Protein AF-A0A662JDB3-F1 (afdb_monomer_lite)

Structure (mmCIF, N/CA/C/O backbone):
data_AF-A0A662JDB3-F1
#
_entry.id   AF-A0A662JDB3-F1
#
loop_
_atom_site.group_PDB
_atom_site.id
_atom_site.type_symbol
_atom_site.label_atom_id
_atom_site.label_alt_id
_atom_site.label_comp_id
_atom_site.label_asym_id
_atom_site.label_entity_id
_atom_site.label_seq_id
_atom_site.pdbx_PDB_ins_code
_atom_site.Cartn_x
_atom_site.Cartn_y
_atom_site.Cartn_z
_atom_site.occupancy
_atom_site.B_iso_or_equiv
_atom_site.auth_seq_id
_atom_site.auth_comp_id
_atom_site.auth_asym_id
_atom_site.auth_atom_id
_atom_site.pdbx_PDB_model_num
ATOM 1 N N . MET A 1 1 ? 2.249 13.988 8.951 1.00 69.94 1 MET A N 1
ATOM 2 C CA . MET A 1 1 ? 3.502 13.214 8.808 1.00 69.94 1 MET A CA 1
ATOM 3 C C . MET A 1 1 ? 3.230 11.716 8.715 1.00 69.94 1 MET A C 1
ATOM 5 O O . MET A 1 1 ? 3.636 11.136 7.724 1.00 69.94 1 MET A O 1
ATOM 9 N N . ILE A 1 2 ? 2.457 11.120 9.639 1.00 85.62 2 ILE A N 1
ATOM 10 C CA . ILE A 1 2 ? 2.093 9.685 9.602 1.00 85.62 2 ILE A CA 1
ATOM 11 C C . ILE A 1 2 ? 1.496 9.274 8.246 1.00 85.62 2 ILE A C 1
ATOM 13 O O . ILE A 1 2 ? 2.050 8.402 7.598 1.00 85.62 2 ILE A O 1
ATOM 17 N N . SER A 1 3 ? 0.478 9.982 7.739 1.00 84.44 3 SER A N 1
ATOM 18 C CA . SER A 1 3 ? -0.135 9.650 6.438 1.00 84.44 3 SER A CA 1
ATOM 19 C C . SER A 1 3 ? 0.830 9.735 5.245 1.00 84.44 3 SER A C 1
ATOM 21 O O . SER A 1 3 ? 0.671 8.993 4.281 1.00 84.44 3 SER A O 1
ATOM 23 N N . THR A 1 4 ? 1.827 10.623 5.295 1.00 89.88 4 THR A N 1
ATOM 24 C CA . THR A 1 4 ? 2.855 10.740 4.249 1.00 89.88 4 THR A CA 1
ATOM 25 C C . THR A 1 4 ? 3.815 9.554 4.308 1.00 89.88 4 THR A C 1
ATOM 27 O O . THR A 1 4 ? 4.120 8.967 3.275 1.00 89.88 4 THR A O 1
ATOM 30 N N . CYS A 1 5 ? 4.245 9.162 5.512 1.00 93.06 5 CYS A N 1
ATOM 31 C CA . CYS A 1 5 ? 5.081 7.979 5.713 1.00 93.06 5 CYS A CA 1
ATOM 32 C C . CYS A 1 5 ? 4.339 6.696 5.315 1.00 93.06 5 CYS A C 1
ATOM 34 O O . CYS A 1 5 ? 4.904 5.867 4.607 1.00 93.06 5 CYS A O 1
ATOM 36 N N . THR A 1 6 ? 3.064 6.563 5.693 1.00 92.38 6 THR A N 1
ATOM 37 C CA . THR A 1 6 ? 2.210 5.434 5.300 1.00 92.38 6 THR A CA 1
ATOM 38 C C . THR A 1 6 ? 2.061 5.359 3.782 1.00 92.38 6 THR A C 1
ATOM 40 O O . THR A 1 6 ? 2.243 4.289 3.215 1.00 92.38 6 THR A O 1
ATOM 43 N N . GLY A 1 7 ? 1.824 6.487 3.102 1.00 91.50 7 GLY A N 1
ATOM 44 C CA . GLY A 1 7 ? 1.788 6.532 1.635 1.00 91.50 7 GLY A CA 1
ATOM 45 C C . GLY A 1 7 ? 3.109 6.096 0.991 1.00 91.50 7 GLY A C 1
ATOM 46 O O . GLY A 1 7 ? 3.105 5.332 0.029 1.00 91.50 7 GLY A O 1
ATOM 47 N N . GLY A 1 8 ? 4.246 6.504 1.565 1.00 93.62 8 GLY A N 1
ATOM 48 C CA . GLY A 1 8 ? 5.567 6.042 1.130 1.00 93.62 8 GLY A CA 1
ATOM 49 C C . GLY A 1 8 ? 5.736 4.522 1.245 1.00 93.62 8 GLY A C 1
ATOM 50 O O . GLY A 1 8 ? 6.161 3.879 0.287 1.00 93.62 8 GLY A O 1
ATOM 51 N N . VAL A 1 9 ? 5.347 3.933 2.381 1.00 94.62 9 VAL A N 1
ATOM 52 C CA . VAL A 1 9 ? 5.394 2.474 2.594 1.00 94.62 9 VAL A CA 1
ATOM 53 C C . VAL A 1 9 ? 4.454 1.743 1.635 1.00 94.62 9 VAL A C 1
ATOM 55 O O . VAL A 1 9 ? 4.864 0.773 1.006 1.00 94.62 9 VAL A O 1
ATOM 58 N N . VAL A 1 10 ? 3.226 2.234 1.458 1.00 95.81 10 VAL A N 1
ATOM 59 C CA . VAL A 1 10 ? 2.248 1.676 0.510 1.00 95.81 10 VAL A CA 1
ATOM 60 C C . VAL A 1 10 ? 2.789 1.681 -0.923 1.00 95.81 10 VAL A C 1
ATOM 62 O O . VAL A 1 10 ? 2.632 0.694 -1.641 1.00 95.81 10 VAL A O 1
ATOM 65 N N . GLY A 1 11 ? 3.471 2.753 -1.336 1.00 94.44 11 GLY A N 1
ATOM 66 C CA . GLY A 1 11 ? 4.142 2.815 -2.635 1.00 94.44 11 GLY A CA 1
ATOM 67 C C . GLY A 1 11 ? 5.239 1.756 -2.790 1.00 94.44 11 GLY A C 1
ATOM 68 O O . GLY A 1 11 ? 5.305 1.098 -3.829 1.00 94.44 11 GLY A O 1
ATOM 69 N N . LEU A 1 12 ? 6.055 1.537 -1.750 1.00 95.88 12 LEU A N 1
ATOM 70 C CA . LEU A 1 12 ? 7.063 0.468 -1.730 1.00 95.88 12 LEU A CA 1
ATOM 71 C C . LEU A 1 12 ? 6.425 -0.925 -1.830 1.00 95.88 12 LEU A C 1
ATOM 73 O O . LEU A 1 12 ? 6.889 -1.765 -2.603 1.00 95.88 12 LEU A O 1
ATOM 77 N N . VAL A 1 13 ? 5.347 -1.174 -1.086 1.00 96.25 13 VAL A N 1
ATOM 78 C CA . VAL A 1 13 ? 4.621 -2.449 -1.150 1.00 96.25 13 VAL A CA 1
ATOM 79 C C . VAL A 1 13 ? 4.079 -2.686 -2.559 1.00 96.25 13 VAL A C 1
ATOM 81 O O . VAL A 1 13 ? 4.265 -3.771 -3.107 1.00 96.25 13 VAL A O 1
ATOM 84 N N . ALA A 1 14 ? 3.452 -1.676 -3.166 1.00 95.75 14 ALA A N 1
ATOM 85 C CA . ALA A 1 14 ? 2.859 -1.801 -4.492 1.00 95.75 14 ALA A CA 1
ATOM 86 C C . ALA A 1 14 ? 3.896 -2.102 -5.584 1.00 95.75 14 ALA A C 1
ATOM 88 O O . ALA A 1 14 ? 3.612 -2.884 -6.482 1.00 95.75 14 ALA A O 1
ATOM 89 N N . ILE A 1 15 ? 5.106 -1.534 -5.519 1.00 96.12 15 ILE A N 1
ATOM 90 C CA . ILE A 1 15 ? 6.138 -1.807 -6.535 1.00 96.12 15 ILE A CA 1
ATOM 91 C C . ILE A 1 15 ? 6.890 -3.126 -6.302 1.00 9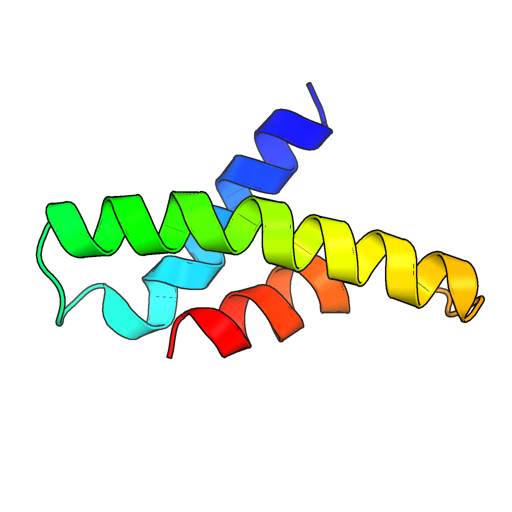6.12 15 ILE A C 1
ATOM 93 O O . ILE A 1 15 ? 7.516 -3.638 -7.225 1.00 96.12 15 ILE A O 1
ATOM 97 N N . THR A 1 16 ? 6.831 -3.699 -5.095 1.00 96.19 16 THR A N 1
ATOM 98 C CA . THR A 1 16 ? 7.573 -4.916 -4.709 1.00 96.19 16 THR A CA 1
ATOM 99 C C . THR A 1 16 ? 7.432 -6.083 -5.705 1.00 96.19 16 THR A C 1
ATOM 101 O O . THR A 1 16 ? 8.464 -6.607 -6.121 1.00 96.19 16 THR A O 1
ATOM 104 N N . PRO A 1 17 ? 6.223 -6.503 -6.129 1.00 93.19 17 PRO A N 1
ATOM 105 C CA . PRO A 1 17 ? 6.069 -7.599 -7.098 1.00 93.19 17 PRO A CA 1
ATOM 106 C C . PRO A 1 17 ? 6.526 -7.251 -8.527 1.00 93.19 17 PRO A C 1
ATOM 108 O O . PRO A 1 17 ? 6.959 -8.136 -9.261 1.00 93.19 17 PRO A O 1
ATOM 111 N N . ALA A 1 18 ? 6.464 -5.978 -8.921 1.00 91.31 18 ALA A N 1
ATOM 112 C CA . ALA A 1 18 ? 6.746 -5.526 -10.283 1.00 91.31 18 ALA A CA 1
ATOM 113 C C . ALA A 1 18 ? 8.171 -4.970 -10.470 1.00 91.31 18 ALA A C 1
ATOM 115 O O . ALA A 1 18 ? 8.548 -4.606 -11.584 1.00 91.31 18 ALA A O 1
ATOM 116 N N . CYS A 1 19 ? 8.979 -4.903 -9.406 1.00 92.56 1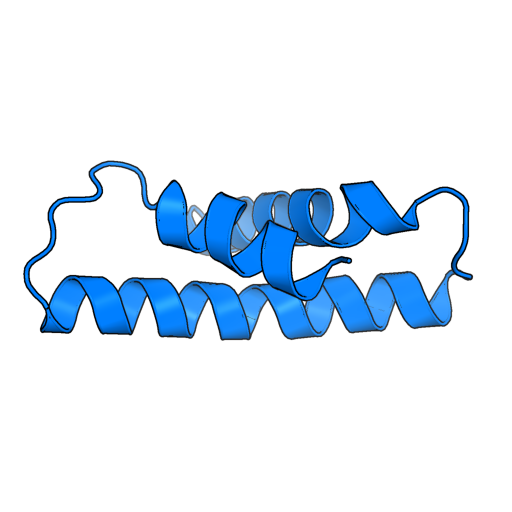9 CYS A N 1
ATOM 117 C CA . CYS A 1 19 ? 10.221 -4.121 -9.360 1.00 92.56 19 CYS A CA 1
ATOM 118 C C . CYS A 1 19 ? 11.267 -4.498 -10.425 1.00 92.56 19 CYS A C 1
ATOM 120 O O . CYS A 1 19 ? 12.086 -3.658 -10.790 1.00 92.56 19 CYS A O 1
ATOM 122 N N . GLY A 1 20 ? 11.232 -5.731 -10.938 1.00 93.69 20 GLY A N 1
ATOM 123 C CA . GLY A 1 20 ? 12.127 -6.220 -11.992 1.00 93.69 20 GLY A CA 1
ATOM 124 C C . GLY A 1 20 ? 11.545 -6.191 -13.410 1.00 93.69 20 GLY A C 1
ATOM 125 O O . GLY A 1 20 ? 12.234 -6.602 -14.340 1.00 93.69 20 GLY A O 1
ATOM 126 N N . PHE A 1 21 ? 10.295 -5.752 -13.586 1.00 92.69 21 PHE A N 1
ATOM 127 C CA . PHE A 1 21 ? 9.537 -5.951 -14.829 1.00 92.69 21 PHE A CA 1
ATOM 128 C C . PHE A 1 21 ? 8.980 -4.662 -15.450 1.00 92.69 21 PHE A C 1
ATOM 130 O O . PHE A 1 21 ? 8.608 -4.678 -16.622 1.00 92.69 21 PHE A O 1
ATOM 137 N N . VAL A 1 22 ? 8.916 -3.555 -14.702 1.00 94.38 22 VAL A N 1
ATOM 138 C CA . VAL A 1 22 ? 8.296 -2.296 -15.156 1.00 94.38 22 VAL A CA 1
ATOM 139 C C . VAL A 1 22 ? 9.303 -1.152 -15.268 1.00 94.38 22 VAL A C 1
ATOM 141 O O . VAL A 1 22 ? 10.286 -1.094 -14.531 1.00 94.38 22 VAL A O 1
ATOM 144 N N . ASP A 1 23 ? 9.055 -0.211 -16.182 1.00 95.19 23 ASP A N 1
ATOM 145 C CA . ASP A 1 23 ? 9.856 1.009 -16.300 1.00 95.19 23 ASP A CA 1
ATOM 146 C C . ASP A 1 23 ? 9.435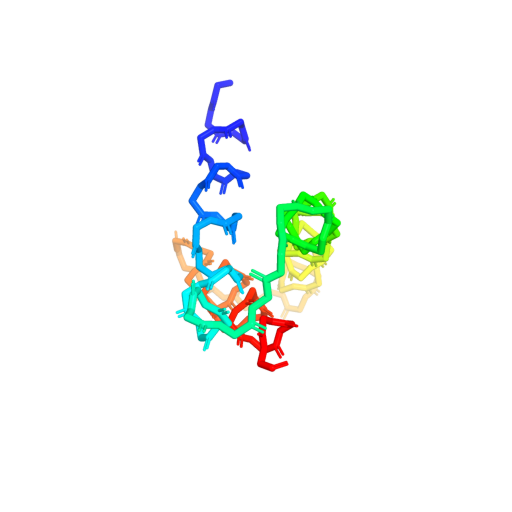 2.093 -15.289 1.00 95.19 23 ASP A C 1
ATOM 148 O O . ASP A 1 23 ? 8.396 2.018 -14.627 1.00 95.19 23 ASP A O 1
ATOM 152 N N . VAL A 1 24 ? 10.246 3.150 -15.196 1.00 95.25 24 VAL A N 1
ATOM 153 C CA . VAL A 1 24 ? 10.078 4.243 -14.224 1.00 95.25 24 VAL A CA 1
ATOM 154 C C . VAL A 1 24 ? 8.701 4.910 -14.312 1.00 95.25 24 VAL A C 1
ATOM 156 O O . VAL A 1 24 ? 8.145 5.288 -13.281 1.00 95.25 24 VAL A O 1
ATOM 159 N N . LYS A 1 25 ? 8.116 5.054 -15.510 1.00 95.69 25 LYS A N 1
ATOM 160 C CA . LYS A 1 25 ? 6.805 5.708 -15.651 1.00 95.69 25 LYS A CA 1
ATOM 161 C C . LYS A 1 25 ? 5.709 4.864 -15.012 1.00 95.69 25 LYS A C 1
ATOM 163 O O . LYS A 1 25 ? 4.875 5.401 -14.286 1.00 95.69 25 LYS A O 1
ATOM 168 N N . HIS A 1 26 ? 5.744 3.552 -15.233 1.00 93.56 26 HIS A N 1
ATOM 169 C CA . HIS A 1 26 ? 4.805 2.626 -14.609 1.00 93.56 26 HIS A CA 1
ATOM 170 C C . HIS A 1 26 ? 5.003 2.569 -13.093 1.00 93.56 26 HIS A C 1
ATOM 172 O O . HIS A 1 26 ? 4.019 2.641 -12.361 1.00 93.56 26 HIS A O 1
ATOM 178 N N . ALA A 1 27 ? 6.249 2.570 -12.608 1.00 94.56 27 ALA A N 1
ATOM 179 C CA . ALA A 1 27 ? 6.533 2.601 -11.173 1.00 94.56 27 ALA A CA 1
ATOM 180 C C . ALA A 1 27 ? 5.920 3.829 -10.46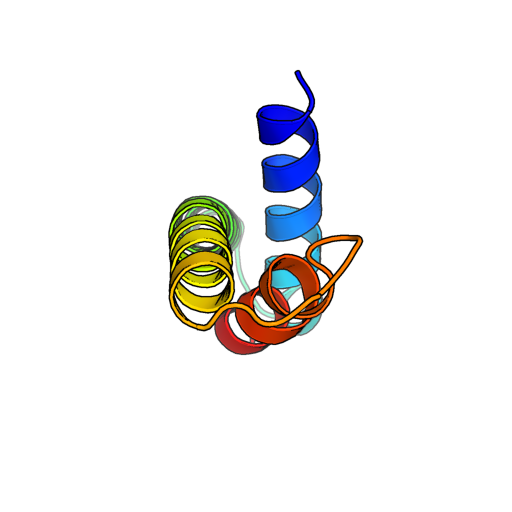8 1.00 94.56 27 ALA A C 1
ATOM 182 O O . ALA A 1 27 ? 5.334 3.706 -9.389 1.00 94.56 27 ALA A O 1
ATOM 183 N N . LEU A 1 28 ? 5.991 5.008 -11.099 1.00 95.44 28 LEU A N 1
ATOM 184 C CA . LEU A 1 28 ? 5.371 6.232 -10.577 1.00 95.44 28 LEU A CA 1
ATOM 185 C C . LEU A 1 28 ? 3.843 6.129 -10.519 1.00 95.44 28 LEU A C 1
ATOM 187 O O . LEU A 1 28 ? 3.242 6.505 -9.512 1.00 95.44 28 LEU A O 1
ATOM 191 N N . ILE A 1 29 ? 3.215 5.598 -11.573 1.00 95.06 29 ILE A N 1
ATOM 192 C CA . ILE A 1 29 ? 1.759 5.409 -11.625 1.00 95.06 29 ILE A CA 1
ATOM 193 C C . ILE A 1 29 ? 1.314 4.426 -10.539 1.00 95.06 29 ILE A C 1
ATOM 195 O O . ILE A 1 29 ? 0.361 4.704 -9.813 1.00 95.06 29 ILE A O 1
ATOM 199 N N . MET A 1 30 ? 2.026 3.309 -10.377 1.00 94.69 30 MET A N 1
ATOM 200 C CA . MET A 1 30 ? 1.703 2.302 -9.368 1.00 94.69 30 MET A CA 1
ATOM 201 C C . MET A 1 30 ? 1.704 2.892 -7.957 1.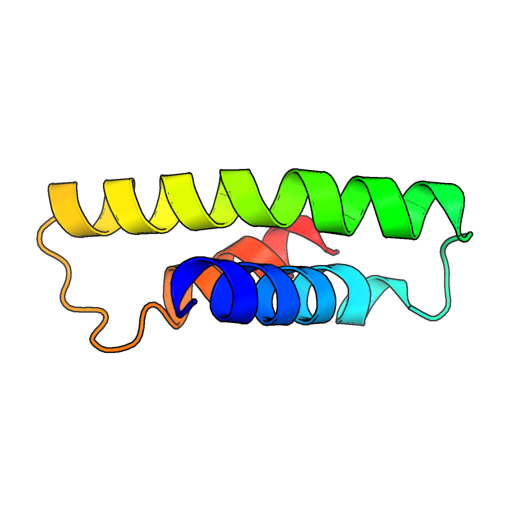00 94.69 30 MET A C 1
ATOM 203 O O . MET A 1 30 ? 0.728 2.705 -7.234 1.00 94.69 30 MET A O 1
ATOM 207 N N . GLY A 1 31 ? 2.735 3.657 -7.583 1.00 93.38 31 GLY A N 1
ATOM 208 C CA . GLY A 1 31 ? 2.802 4.308 -6.270 1.00 93.38 31 GLY A CA 1
ATOM 209 C C . GLY A 1 31 ? 1.740 5.398 -6.072 1.00 93.38 31 GLY A C 1
ATOM 210 O O . GLY A 1 31 ? 1.121 5.480 -5.004 1.00 93.38 31 GLY A O 1
ATOM 211 N N . ALA A 1 32 ? 1.483 6.201 -7.111 1.00 95.19 32 ALA A N 1
ATOM 212 C CA . ALA A 1 32 ? 0.476 7.261 -7.080 1.00 95.19 32 ALA A CA 1
ATOM 213 C C . ALA A 1 32 ? -0.953 6.718 -6.927 1.00 95.19 32 ALA A C 1
ATOM 215 O O . ALA A 1 32 ? -1.773 7.357 -6.273 1.00 95.19 32 ALA A O 1
ATOM 216 N N . VAL A 1 33 ? -1.244 5.542 -7.494 1.00 95.81 33 VAL A N 1
ATOM 217 C CA . VAL A 1 33 ? -2.561 4.889 -7.406 1.00 95.81 33 VAL A CA 1
ATOM 218 C C . VAL A 1 33 ? -2.692 4.018 -6.151 1.00 95.81 33 VAL A C 1
ATOM 220 O O . VAL A 1 33 ? -3.762 3.972 -5.544 1.00 95.81 33 VAL A O 1
ATOM 223 N N . ALA A 1 34 ? -1.609 3.390 -5.688 1.00 95.50 34 ALA A N 1
ATOM 224 C CA . ALA A 1 34 ? -1.628 2.551 -4.490 1.00 95.50 34 ALA A CA 1
ATOM 225 C C . ALA A 1 34 ? -2.035 3.325 -3.227 1.00 95.50 34 ALA A C 1
ATOM 227 O O . ALA A 1 34 ? -2.827 2.831 -2.425 1.00 95.50 34 ALA A O 1
ATOM 228 N N . SER A 1 35 ? -1.535 4.554 -3.065 1.00 93.50 35 SER A N 1
ATOM 229 C CA . SER A 1 35 ? -1.816 5.397 -1.893 1.00 93.50 35 SER A CA 1
ATOM 230 C C . SER A 1 35 ? -3.314 5.719 -1.703 1.00 93.50 35 SER A C 1
ATOM 232 O O . SER A 1 35 ? -3.842 5.440 -0.623 1.00 93.50 35 SER A O 1
ATOM 234 N N . PRO A 1 36 ? -4.046 6.256 -2.704 1.00 95.00 36 PRO A N 1
ATOM 235 C CA . PRO A 1 36 ? -5.484 6.490 -2.578 1.00 95.00 36 PRO A CA 1
ATOM 236 C C . PRO A 1 36 ? -6.297 5.191 -2.479 1.00 95.00 36 PRO A C 1
ATOM 238 O O . PRO A 1 36 ? -7.285 5.168 -1.745 1.00 95.00 36 PRO A O 1
ATOM 241 N N . LEU A 1 37 ? -5.881 4.102 -3.142 1.00 95.19 37 LEU A N 1
ATOM 242 C CA . LEU A 1 37 ? -6.542 2.796 -3.011 1.00 95.19 37 LEU A CA 1
ATOM 243 C C . LEU A 1 37 ? -6.463 2.252 -1.579 1.00 95.19 37 LEU A C 1
ATOM 245 O O . LEU A 1 37 ? -7.482 1.862 -1.009 1.00 95.19 37 LEU A O 1
ATOM 249 N N . CYS A 1 38 ? -5.276 2.267 -0.971 1.00 94.62 38 CYS A N 1
ATOM 250 C CA . CYS A 1 38 ? -5.100 1.794 0.402 1.00 94.62 38 CYS A CA 1
ATOM 251 C C . CYS A 1 38 ? -5.810 2.715 1.401 1.00 94.62 38 CYS A C 1
ATOM 253 O O . CYS A 1 38 ? -6.411 2.230 2.353 1.00 94.62 38 CYS A O 1
ATOM 255 N N . TYR A 1 39 ? -5.844 4.030 1.157 1.00 94.06 39 TYR A N 1
ATOM 256 C CA . TYR A 1 39 ? -6.634 4.954 1.976 1.00 94.06 39 TYR A CA 1
ATOM 257 C C . TYR A 1 39 ? -8.140 4.648 1.922 1.00 94.06 39 TYR A C 1
ATOM 259 O O . TYR A 1 39 ? -8.820 4.670 2.951 1.00 94.06 39 TYR A O 1
ATOM 267 N N . ALA A 1 40 ? -8.668 4.313 0.742 1.00 94.69 40 ALA A N 1
ATOM 268 C CA . ALA A 1 40 ? -10.052 3.867 0.606 1.00 94.69 40 ALA A CA 1
ATOM 269 C C . ALA A 1 40 ? -10.302 2.544 1.352 1.00 94.69 40 ALA A C 1
ATOM 271 O O . ALA A 1 40 ? -11.347 2.387 1.981 1.00 94.69 40 ALA A O 1
ATOM 272 N N . ALA A 1 41 ? -9.334 1.624 1.348 1.00 94.06 41 ALA A N 1
ATOM 273 C CA . ALA A 1 41 ? -9.408 0.376 2.106 1.00 94.06 41 ALA A CA 1
ATOM 274 C C . ALA A 1 41 ? -9.411 0.599 3.630 1.00 94.06 41 ALA A C 1
ATOM 276 O O . ALA A 1 41 ? -10.187 -0.054 4.326 1.00 94.06 41 ALA A O 1
ATOM 277 N N . ILE A 1 42 ? -8.621 1.556 4.138 1.00 93.44 42 ILE A N 1
ATOM 278 C CA . ILE A 1 42 ? -8.661 1.981 5.550 1.00 93.44 42 ILE A CA 1
ATOM 279 C C . ILE A 1 42 ? -10.068 2.483 5.899 1.00 93.44 42 ILE A C 1
ATOM 281 O O . ILE A 1 42 ? -10.699 1.988 6.828 1.00 93.44 42 ILE A O 1
ATOM 285 N N . LYS A 1 43 ? -10.630 3.388 5.088 1.00 93.75 43 LYS A N 1
ATOM 286 C CA . LYS A 1 43 ? -12.002 3.885 5.297 1.00 93.75 43 LYS A CA 1
ATOM 287 C C . LYS A 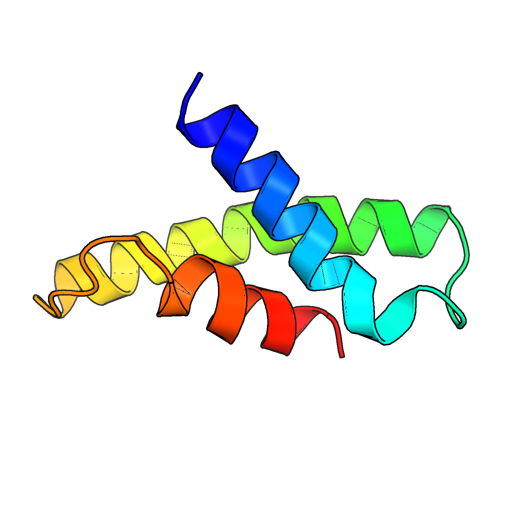1 43 ? -13.052 2.774 5.272 1.00 93.75 43 LYS A C 1
ATOM 289 O O . LYS A 1 43 ? -14.022 2.823 6.028 1.00 93.75 43 LYS A O 1
ATOM 294 N N . LEU A 1 44 ? -12.877 1.788 4.393 1.00 93.44 44 LEU A N 1
ATOM 295 C CA . LEU A 1 44 ? -13.783 0.651 4.289 1.00 93.44 44 LEU A CA 1
ATOM 296 C C . LEU A 1 44 ? -13.742 -0.206 5.556 1.00 93.44 44 LEU A C 1
ATOM 298 O O . LEU A 1 44 ? -14.801 -0.510 6.101 1.00 93.44 44 LEU A O 1
ATOM 302 N N . LYS A 1 45 ? -12.555 -0.570 6.056 1.00 92.06 45 LYS A N 1
ATOM 303 C CA . LYS A 1 45 ? -12.463 -1.378 7.282 1.00 92.06 45 LYS A CA 1
ATOM 304 C C . LYS A 1 45 ? -13.005 -0.638 8.510 1.00 92.06 45 LYS A C 1
ATOM 306 O O . LYS A 1 45 ? -13.668 -1.266 9.334 1.00 92.06 45 LYS A O 1
ATOM 311 N N . ASP A 1 46 ? -12.830 0.685 8.576 1.00 92.00 46 ASP A N 1
ATOM 312 C CA . ASP A 1 46 ? -13.376 1.522 9.647 1.00 92.00 46 ASP A CA 1
ATOM 313 C C . ASP A 1 46 ? -14.909 1.493 9.612 1.00 92.00 46 ASP A C 1
ATOM 315 O O . ASP A 1 46 ? -15.566 1.341 10.643 1.00 92.00 46 ASP A O 1
ATOM 319 N N . SER A 1 47 ? -15.494 1.549 8.409 1.00 92.56 47 SER A N 1
ATOM 320 C CA . SER A 1 47 ? -16.939 1.394 8.216 1.00 92.56 47 SER A CA 1
ATOM 321 C C . SER A 1 47 ? -17.439 -0.007 8.579 1.00 92.56 47 SER A C 1
ATOM 323 O O . SER A 1 47 ? -18.572 -0.150 9.038 1.00 92.56 47 SER A O 1
ATOM 325 N N . LEU A 1 48 ? -16.622 -1.039 8.363 1.00 92.94 48 LEU A N 1
ATOM 326 C CA . LEU A 1 48 ? -16.937 -2.428 8.703 1.00 92.94 48 LEU A CA 1
ATOM 327 C C . LEU A 1 48 ? -16.667 -2.758 10.181 1.00 92.94 48 LEU A C 1
ATOM 329 O O . LEU A 1 48 ? -16.996 -3.859 10.616 1.00 92.94 48 LEU A O 1
ATOM 333 N N . LYS A 1 49 ? -16.106 -1.817 10.956 1.00 91.50 49 LYS A N 1
ATOM 334 C CA . LYS A 1 49 ? -15.694 -2.002 12.360 1.00 91.50 49 LYS A CA 1
ATOM 335 C C . LYS A 1 49 ? -14.753 -3.197 12.553 1.00 91.50 49 LYS A C 1
ATOM 337 O O . LYS A 1 49 ? -14.816 -3.886 13.570 1.00 91.50 49 LYS A O 1
ATOM 342 N N . VAL A 1 50 ? -13.895 -3.448 11.566 1.00 92.25 50 VAL A N 1
ATOM 343 C CA . VAL A 1 50 ? -12.864 -4.485 11.643 1.00 92.25 50 VAL A CA 1
ATOM 344 C C . VAL A 1 50 ? -11.623 -3.882 12.287 1.00 92.25 50 VAL A C 1
ATOM 346 O O . VAL A 1 50 ? -11.052 -2.924 11.764 1.00 92.25 50 VAL A O 1
ATOM 349 N N . ASP A 1 51 ? -11.200 -4.452 13.413 1.00 90.38 51 ASP A N 1
ATOM 350 C CA . ASP A 1 51 ? -9.975 -4.043 14.097 1.00 90.38 51 ASP A CA 1
ATOM 351 C C . ASP A 1 51 ? -8.749 -4.652 13.408 1.00 90.38 51 ASP A C 1
ATOM 353 O O . ASP A 1 51 ? -8.316 -5.767 13.691 1.00 90.38 51 ASP A O 1
ATOM 357 N N . ASP A 1 52 ? -8.218 -3.899 12.450 1.00 90.50 52 ASP A N 1
ATOM 358 C CA . ASP A 1 52 ? -6.874 -4.083 11.912 1.00 90.50 52 ASP A CA 1
ATOM 359 C C . ASP A 1 52 ? -5.972 -3.011 12.527 1.00 90.50 52 ASP A C 1
ATOM 361 O O . ASP A 1 52 ? -5.836 -1.914 11.978 1.00 90.50 52 ASP A O 1
ATOM 365 N N . SER A 1 53 ? -5.410 -3.310 13.698 1.00 87.06 53 SER A N 1
ATOM 366 C CA . SER A 1 53 ? -4.820 -2.321 14.610 1.00 87.06 53 SER A CA 1
ATOM 367 C C . SER A 1 53 ? -3.657 -1.502 14.028 1.00 87.06 53 SER A C 1
ATOM 369 O O . SER A 1 53 ? -3.308 -0.467 14.590 1.00 87.06 53 SER A O 1
ATOM 371 N N . LEU A 1 54 ? -3.051 -1.942 12.918 1.00 86.19 54 LEU A N 1
ATOM 372 C CA . LEU A 1 54 ? -1.937 -1.257 12.244 1.00 86.19 54 LEU A CA 1
ATOM 373 C C . LEU A 1 54 ? -2.184 -1.008 10.745 1.00 86.19 54 LEU A C 1
ATOM 375 O O . LEU A 1 54 ? -1.232 -0.752 10.009 1.00 86.19 54 LEU A O 1
ATOM 379 N N . ASP A 1 55 ? -3.432 -1.106 10.276 1.00 90.88 55 ASP A N 1
ATOM 380 C CA . ASP A 1 55 ? -3.779 -0.989 8.850 1.00 90.88 55 ASP A CA 1
ATOM 381 C C . ASP A 1 55 ? -3.001 -1.981 7.954 1.00 90.88 55 ASP A C 1
ATOM 383 O O . ASP A 1 55 ? -2.725 -1.691 6.784 1.00 90.88 55 ASP A O 1
ATOM 387 N N . VAL A 1 56 ? -2.601 -3.149 8.480 1.00 92.88 56 VAL A N 1
ATOM 388 C CA . VAL A 1 56 ? -1.745 -4.109 7.763 1.00 92.88 56 VAL A CA 1
ATOM 389 C C . VAL A 1 56 ? -2.466 -4.649 6.541 1.00 92.88 56 VAL A C 1
ATOM 391 O O . VAL A 1 56 ? -1.872 -4.743 5.467 1.00 92.88 56 VAL A O 1
ATOM 394 N N . TRP A 1 57 ? -3.749 -4.973 6.677 1.00 93.75 57 TRP A N 1
ATOM 395 C CA . TRP A 1 57 ? -4.548 -5.481 5.572 1.00 93.75 57 TRP A CA 1
ATOM 396 C C . TRP A 1 57 ? -4.713 -4.422 4.480 1.00 93.75 57 TRP A C 1
ATOM 398 O O . TRP A 1 57 ? -4.514 -4.714 3.299 1.00 93.75 57 TRP A O 1
ATOM 408 N N . ALA A 1 58 ? -5.006 -3.181 4.868 1.00 91.94 58 ALA A N 1
ATOM 409 C CA . ALA A 1 58 ? -5.181 -2.094 3.915 1.00 91.94 58 ALA A CA 1
ATOM 410 C C . ALA A 1 58 ? -3.860 -1.714 3.223 1.00 91.94 58 ALA A C 1
ATOM 412 O O . ALA A 1 58 ? -3.838 -1.534 2.011 1.00 91.94 58 ALA A O 1
ATOM 413 N N . CYS A 1 59 ? -2.748 -1.635 3.956 1.00 91.88 59 CYS A N 1
ATOM 414 C CA . CYS A 1 59 ? -1.467 -1.192 3.402 1.00 91.88 59 CYS A CA 1
ATOM 415 C C . CYS A 1 59 ? -0.700 -2.307 2.672 1.00 91.88 59 CYS A C 1
ATOM 417 O O . CYS A 1 59 ? -0.119 -2.054 1.619 1.00 91.88 59 CYS A O 1
ATOM 419 N N . HIS A 1 60 ? -0.701 -3.537 3.201 1.00 94.25 60 HIS A N 1
ATOM 420 C CA . HIS A 1 60 ? 0.050 -4.664 2.631 1.00 94.25 60 HIS A CA 1
ATOM 421 C C . HIS A 1 60 ? -0.816 -5.570 1.760 1.00 94.25 60 HIS A C 1
ATOM 423 O O . HIS A 1 60 ? -0.400 -5.954 0.669 1.00 94.25 60 HIS A O 1
ATOM 429 N N . GLY A 1 61 ? -2.026 -5.895 2.220 1.00 91.81 61 GLY A N 1
ATOM 430 C CA . GLY A 1 61 ? -2.958 -6.748 1.486 1.00 91.81 61 GLY A CA 1
ATOM 431 C C . GLY A 1 61 ? -3.446 -6.073 0.208 1.00 91.81 61 GLY A C 1
ATOM 432 O O . GLY A 1 61 ? -3.173 -6.558 -0.887 1.00 91.81 61 GLY A O 1
ATOM 433 N N . VAL A 1 62 ? -4.118 -4.926 0.332 1.00 93.81 62 VAL A N 1
ATOM 434 C CA . VAL A 1 62 ? -4.664 -4.193 -0.826 1.00 93.81 62 VAL A CA 1
ATOM 435 C C . VAL A 1 62 ? -3.550 -3.590 -1.685 1.00 93.81 62 VAL A C 1
ATOM 437 O O . VAL A 1 62 ? -3.583 -3.728 -2.908 1.00 93.81 62 VAL A O 1
ATOM 440 N N . GLY A 1 63 ? -2.523 -2.998 -1.068 1.00 91.19 63 GLY A N 1
ATOM 441 C CA . GLY A 1 63 ? -1.359 -2.469 -1.789 1.00 91.19 63 GLY A CA 1
ATOM 442 C C . GLY A 1 63 ? -0.614 -3.545 -2.585 1.00 91.19 63 GLY A C 1
ATOM 443 O O . GLY A 1 63 ? -0.340 -3.367 -3.771 1.00 91.19 63 GLY A O 1
ATOM 444 N N . GLY A 1 64 ? -0.364 -4.705 -1.971 1.00 89.81 64 GLY A N 1
ATOM 445 C CA . GLY A 1 64 ? 0.252 -5.851 -2.640 1.00 89.81 64 GLY A CA 1
ATOM 446 C C . GLY A 1 64 ? -0.663 -6.519 -3.670 1.00 89.81 64 GLY A C 1
ATOM 447 O O . GLY A 1 64 ? -0.168 -7.151 -4.597 1.00 89.81 64 GLY A O 1
ATOM 448 N N . MET A 1 65 ? -1.989 -6.376 -3.543 1.00 93.25 65 MET A N 1
ATOM 449 C CA . MET A 1 65 ? -2.950 -6.799 -4.567 1.00 93.25 65 MET A CA 1
ATOM 450 C C . MET A 1 65 ? -2.896 -5.944 -5.822 1.00 93.25 65 MET A C 1
ATOM 452 O O . MET A 1 65 ? -2.962 -6.490 -6.919 1.00 93.25 65 MET A O 1
ATOM 456 N N . TRP A 1 66 ? -2.793 -4.630 -5.650 1.00 93.44 66 TRP A N 1
ATOM 457 C CA . TRP A 1 66 ? -2.681 -3.683 -6.751 1.00 93.44 66 TRP A CA 1
ATOM 458 C C . TRP A 1 66 ? -1.363 -3.829 -7.517 1.00 93.44 66 TRP A C 1
ATOM 460 O O . TRP A 1 66 ? -1.333 -3.640 -8.726 1.00 93.44 66 TRP A O 1
ATOM 470 N N . GLY A 1 67 ? -0.282 -4.167 -6.813 1.00 85.50 67 GLY A N 1
ATOM 471 C CA . GLY A 1 67 ? 1.063 -4.211 -7.380 1.00 85.50 67 GLY A CA 1
ATOM 472 C C . GLY A 1 67 ? 1.365 -5.342 -8.366 1.00 85.50 67 GLY A C 1
ATOM 473 O O . GLY A 1 67 ? 2.398 -5.293 -9.026 1.00 85.50 67 GLY A O 1
ATOM 474 N N . ARG A 1 68 ? 0.529 -6.381 -8.409 1.00 77.75 68 ARG A N 1
ATOM 475 C CA . ARG A 1 68 ? 0.816 -7.638 -9.118 1.00 77.75 68 ARG A CA 1
ATOM 476 C C . ARG A 1 68 ? 0.837 -7.506 -10.633 1.00 77.75 68 ARG A C 1
ATOM 478 O O . ARG A 1 68 ? 0.075 -6.671 -11.163 1.00 77.75 68 ARG A O 1
#

Sequence (68 aa):
MISTCTGGVVGLVAITPACGFVDVKHALIMGAVASPLCYAAIKLKDSLKVDDSLDVWACHGVGGMWGR

pLDDT: mean 92.41, std 4.19, range [69.94, 96.25]

Secondary structure (DSSP, 8-state):
-HHHHHHHHHHHHHHTTTTTT--HHHHHHHHHHHHHHHHHHHHHHHHHT---TT-HIIIIIIHHHHT-

Radius of gyration: 11.93 Å; chains: 1; bounding box: 29×21×31 Å

Foldseek 3Di:
DVLVVLLVLLLVLLQVVCVVPDDPVVSVVLSVVSSVQLVVVVVVCVVVVPCPPPSCCSRNVRSNVSND